Protein AF-A0A7S3K5K5-F1 (afdb_monomer_lite)

Sequence (124 aa):
LKSNNLSEIKKDNEDLKKVAESIETENKKIKDQLQVALKDKKSISDRLQALRLEYDNSLNSSVKEKNDKNQEVIDAQSKQIQDLTEELTNAQAQVTETYGELEGIFNVNQELEQKNKLLESRIK

Organism: Euplotes crassus (NCBI:txid5936)

Structure (mmCIF, N/CA/C/O backbone):
data_AF-A0A7S3K5K5-F1
#
_entry.id   AF-A0A7S3K5K5-F1
#
loop_
_atom_site.group_PDB
_atom_site.id
_atom_site.type_symbol
_atom_site.label_atom_id
_atom_site.label_alt_id
_atom_site.label_comp_id
_atom_site.label_asym_id
_atom_site.label_entity_id
_atom_site.label_seq_id
_atom_site.pdbx_PDB_ins_code
_atom_site.Cartn_x
_atom_site.Cartn_y
_atom_site.Cartn_z
_atom_site.occupancy
_atom_site.B_iso_or_equiv
_atom_site.auth_seq_id
_atom_site.auth_comp_id
_atom_site.auth_asym_id
_atom_site.auth_atom_id
_atom_site.pdbx_PDB_model_num
ATOM 1 N N . LEU A 1 1 ? 24.274 3.285 -43.849 1.00 53.56 1 LEU A N 1
ATOM 2 C CA . LEU A 1 1 ? 24.753 3.475 -42.457 1.00 53.56 1 LEU A CA 1
ATOM 3 C C . LEU A 1 1 ? 26.234 3.100 -42.391 1.00 53.56 1 LEU A C 1
ATOM 5 O O . LEU A 1 1 ? 26.587 2.046 -42.903 1.00 53.56 1 LEU A O 1
ATOM 9 N N . LYS A 1 2 ? 27.114 3.962 -41.856 1.00 51.47 2 LYS A N 1
ATOM 10 C CA . LYS A 1 2 ? 28.540 3.621 -41.652 1.00 51.47 2 LYS A CA 1
ATOM 11 C C . LYS A 1 2 ? 28.658 2.571 -40.537 1.00 51.47 2 LYS A C 1
ATOM 13 O O . LYS A 1 2 ? 27.891 2.631 -39.583 1.00 51.47 2 LYS A O 1
ATOM 18 N N . SER A 1 3 ? 29.625 1.654 -40.637 1.00 56.12 3 SER A N 1
ATOM 19 C CA . SER A 1 3 ? 29.836 0.539 -39.689 1.00 56.12 3 SER A CA 1
ATOM 20 C C . SER A 1 3 ? 29.881 0.964 -38.209 1.00 56.12 3 SER A C 1
ATOM 22 O O . SER A 1 3 ? 29.401 0.221 -37.359 1.00 56.12 3 SER A O 1
ATOM 24 N N . ASN A 1 4 ? 30.390 2.165 -37.904 1.00 58.88 4 ASN A N 1
ATOM 25 C CA . ASN A 1 4 ? 30.456 2.694 -36.534 1.00 58.88 4 ASN A CA 1
ATOM 26 C C . ASN A 1 4 ? 29.071 3.002 -35.937 1.00 58.88 4 ASN A C 1
ATOM 28 O O . ASN A 1 4 ? 28.839 2.706 -34.771 1.00 58.88 4 ASN A O 1
ATOM 32 N N . ASN A 1 5 ? 28.116 3.486 -36.742 1.00 73.25 5 ASN A N 1
ATOM 33 C CA . ASN A 1 5 ? 26.757 3.753 -36.257 1.00 73.25 5 ASN A CA 1
ATOM 34 C C . ASN A 1 5 ? 26.032 2.453 -35.883 1.00 73.25 5 ASN A C 1
ATOM 36 O O . ASN A 1 5 ? 25.176 2.455 -35.010 1.00 73.25 5 ASN A O 1
ATOM 40 N N . LEU A 1 6 ? 26.353 1.331 -36.536 1.00 76.62 6 LEU A N 1
ATOM 41 C CA . LEU A 1 6 ? 25.693 0.056 -36.257 1.00 76.62 6 LEU A CA 1
ATOM 42 C C . LEU A 1 6 ? 26.173 -0.566 -34.937 1.00 76.62 6 LEU A C 1
ATOM 44 O O . LEU A 1 6 ? 25.373 -1.203 -34.255 1.00 76.62 6 LEU A O 1
ATOM 48 N N . SER A 1 7 ? 27.450 -0.406 -34.567 1.00 82.25 7 SER A N 1
ATOM 49 C CA . SER A 1 7 ? 27.940 -0.931 -33.285 1.00 82.25 7 SER A CA 1
ATOM 50 C C . SER A 1 7 ? 27.456 -0.102 -32.098 1.00 82.25 7 SER A C 1
ATOM 52 O O . SER A 1 7 ? 27.113 -0.685 -31.076 1.00 82.25 7 SER A O 1
ATOM 54 N N . GLU A 1 8 ? 27.378 1.227 -32.237 1.00 83.19 8 GLU A N 1
ATOM 55 C CA . GLU A 1 8 ? 26.772 2.103 -31.221 1.00 83.19 8 GLU A CA 1
ATOM 56 C C . GLU A 1 8 ? 25.302 1.747 -30.990 1.00 83.19 8 GLU A C 1
ATOM 58 O O . GLU A 1 8 ? 24.912 1.485 -29.860 1.00 83.19 8 GLU A O 1
ATOM 63 N N . ILE A 1 9 ? 24.515 1.588 -32.059 1.00 79.50 9 ILE A N 1
ATOM 64 C CA . ILE A 1 9 ? 23.098 1.227 -31.924 1.00 79.50 9 ILE A CA 1
ATOM 65 C C . ILE A 1 9 ? 22.907 -0.157 -31.273 1.00 79.50 9 ILE A C 1
ATOM 67 O O . ILE A 1 9 ? 21.975 -0.353 -30.494 1.00 79.50 9 ILE A O 1
ATOM 71 N N . LYS A 1 10 ? 23.775 -1.134 -31.569 1.00 81.81 10 LYS A N 1
ATOM 72 C CA . LYS A 1 10 ? 23.727 -2.451 -30.907 1.00 81.81 10 LYS A CA 1
ATOM 73 C C . LYS A 1 10 ? 24.011 -2.346 -29.411 1.00 81.81 10 LYS A C 1
ATOM 75 O O . LYS A 1 10 ? 23.316 -2.990 -28.631 1.00 81.81 10 LYS A O 1
ATOM 80 N N . LYS A 1 11 ? 24.993 -1.526 -29.030 1.00 86.75 11 LYS A N 1
ATOM 81 C CA . LYS A 1 11 ? 25.325 -1.272 -27.629 1.00 86.75 11 LYS A CA 1
ATOM 82 C C . LYS A 1 11 ? 24.164 -0.589 -26.902 1.00 86.75 11 LYS A C 1
ATOM 84 O O . LYS A 1 11 ? 23.747 -1.078 -25.860 1.00 86.75 11 LYS A O 1
ATOM 89 N N . ASP A 1 12 ? 23.587 0.457 -27.491 1.00 83.00 12 ASP A N 1
ATOM 90 C CA . ASP A 1 12 ? 22.436 1.164 -26.914 1.00 83.00 12 ASP A CA 1
ATOM 91 C C . ASP A 1 12 ? 21.236 0.224 -26.705 1.00 83.00 12 ASP A C 1
ATOM 93 O O . ASP A 1 12 ? 20.531 0.316 -25.704 1.00 83.00 12 ASP A O 1
ATOM 97 N N . ASN A 1 13 ? 21.016 -0.724 -27.623 1.00 81.56 13 ASN A N 1
ATOM 98 C CA . ASN A 1 13 ? 19.956 -1.727 -27.500 1.00 81.56 13 ASN A CA 1
ATOM 99 C C . ASN A 1 13 ? 20.227 -2.723 -26.353 1.00 81.56 13 ASN A C 1
ATOM 101 O O . ASN A 1 13 ? 19.326 -3.042 -25.581 1.00 81.56 13 ASN A O 1
ATOM 105 N N . GLU A 1 14 ? 21.468 -3.193 -26.199 1.00 85.38 14 GLU A N 1
ATOM 106 C CA . GLU A 1 14 ? 21.852 -4.045 -25.063 1.00 85.38 14 GLU A CA 1
ATOM 107 C C . GLU A 1 14 ? 21.725 -3.318 -23.719 1.00 85.38 14 G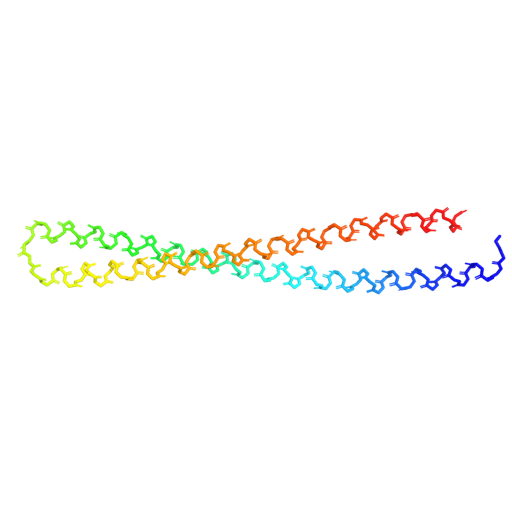LU A C 1
ATOM 109 O O . GLU A 1 14 ? 21.244 -3.907 -22.749 1.00 85.38 14 GLU A O 1
ATOM 114 N N . ASP A 1 15 ? 22.106 -2.043 -23.659 1.00 86.94 15 ASP A N 1
ATOM 115 C CA . ASP A 1 15 ? 21.976 -1.231 -22.449 1.00 86.94 15 ASP A CA 1
ATOM 116 C C . ASP A 1 15 ? 20.494 -0.983 -22.105 1.00 86.94 15 ASP A C 1
ATOM 118 O O . ASP A 1 15 ? 20.100 -1.130 -20.947 1.00 86.94 15 ASP A O 1
ATOM 122 N N . LEU A 1 16 ? 19.636 -0.726 -23.101 1.00 82.88 16 LEU A N 1
ATOM 123 C CA . LEU A 1 16 ? 18.186 -0.609 -22.899 1.00 82.88 16 LEU A CA 1
ATOM 124 C C . LEU A 1 16 ? 17.542 -1.902 -22.396 1.00 82.88 16 LEU A C 1
ATOM 126 O O . LEU A 1 16 ? 16.666 -1.840 -21.534 1.00 82.88 16 LEU A O 1
ATOM 130 N N . LYS A 1 17 ? 17.981 -3.069 -22.883 1.00 84.56 17 LYS A N 1
ATOM 131 C CA . LYS A 1 17 ? 17.489 -4.364 -22.385 1.00 84.56 17 LYS A CA 1
ATOM 132 C C . LYS A 1 17 ? 17.804 -4.560 -20.907 1.00 84.56 17 LYS A C 1
ATOM 134 O O . LYS A 1 17 ? 16.911 -4.918 -20.147 1.00 84.56 17 LYS A O 1
ATOM 139 N N . LYS A 1 18 ? 19.033 -4.252 -20.482 1.00 88.75 18 LYS A N 1
ATOM 140 C CA . LYS A 1 18 ? 19.421 -4.333 -19.062 1.00 88.75 18 LYS A CA 1
ATOM 141 C C . LYS A 1 18 ? 18.594 -3.391 -18.189 1.00 88.75 18 LYS A C 1
ATOM 143 O O . LYS A 1 18 ? 18.199 -3.759 -17.086 1.00 88.75 18 LYS A O 1
ATOM 148 N N . VAL A 1 19 ? 18.318 -2.181 -18.679 1.00 86.94 19 VAL A N 1
ATOM 149 C CA . VAL A 1 19 ? 17.454 -1.224 -17.974 1.00 86.94 19 VAL A CA 1
ATOM 150 C C . VAL A 1 19 ? 16.023 -1.761 -17.864 1.00 86.94 19 VAL A C 1
ATOM 152 O O . VAL A 1 19 ? 15.443 -1.698 -16.783 1.00 86.94 19 VAL A O 1
ATOM 155 N N . ALA A 1 20 ? 15.471 -2.343 -18.933 1.00 84.50 20 ALA A N 1
ATOM 156 C CA . ALA A 1 20 ? 14.135 -2.937 -18.914 1.00 84.50 20 ALA A CA 1
ATOM 157 C C . ALA A 1 20 ? 14.029 -4.106 -17.914 1.00 84.50 20 ALA A C 1
ATOM 159 O O . ALA A 1 20 ? 13.107 -4.129 -17.102 1.00 84.50 20 ALA A O 1
ATOM 160 N N . GLU A 1 21 ? 15.007 -5.018 -17.899 1.00 87.56 21 GLU A N 1
ATOM 161 C CA . GLU A 1 21 ? 15.073 -6.132 -16.936 1.00 87.56 21 GLU A CA 1
ATOM 162 C C . GLU A 1 21 ? 15.148 -5.637 -15.479 1.00 87.56 21 GLU A C 1
ATOM 164 O O . GLU A 1 21 ? 14.485 -6.174 -14.582 1.00 87.56 21 GLU A O 1
ATOM 169 N N . SER A 1 22 ? 15.930 -4.579 -15.232 1.00 88.56 22 SER A N 1
ATOM 170 C CA . SER A 1 22 ? 16.009 -3.955 -13.908 1.00 88.56 22 SER A CA 1
ATOM 171 C C . SER A 1 22 ? 14.664 -3.375 -13.474 1.00 88.56 22 SER A C 1
ATOM 173 O O . SER A 1 22 ? 14.301 -3.494 -12.304 1.00 88.56 22 SER A O 1
ATOM 175 N N . ILE A 1 23 ? 13.919 -2.755 -14.390 1.00 86.81 23 ILE A N 1
ATOM 176 C CA . ILE A 1 23 ? 12.625 -2.157 -14.061 1.00 86.81 23 ILE A CA 1
ATOM 177 C C . ILE A 1 23 ? 11.554 -3.224 -13.861 1.00 86.81 23 ILE A C 1
ATOM 179 O O . ILE A 1 23 ? 10.750 -3.092 -12.945 1.00 86.81 23 ILE A O 1
ATOM 183 N N . GLU A 1 24 ? 11.539 -4.301 -14.647 1.00 87.44 24 GLU A N 1
ATOM 184 C CA . GLU A 1 24 ? 10.632 -5.431 -14.400 1.00 87.44 24 GLU A CA 1
ATOM 185 C C . GLU A 1 24 ? 10.846 -6.032 -13.007 1.00 87.44 24 GLU A C 1
ATOM 187 O O . GLU A 1 24 ? 9.881 -6.337 -12.300 1.00 87.44 24 GLU A O 1
ATOM 192 N N . THR A 1 25 ? 12.108 -6.148 -12.591 1.00 90.19 25 THR A N 1
ATOM 193 C CA . THR A 1 25 ? 12.470 -6.628 -11.254 1.00 90.19 25 THR A CA 1
ATOM 194 C C . THR A 1 25 ? 11.956 -5.689 -10.163 1.00 90.19 25 THR A C 1
ATOM 196 O O . THR A 1 25 ? 11.314 -6.149 -9.216 1.00 90.19 25 THR A O 1
ATOM 199 N N . GLU A 1 26 ? 12.182 -4.379 -10.302 1.00 89.62 26 GLU A N 1
ATOM 200 C CA . GLU A 1 26 ? 11.704 -3.397 -9.321 1.00 89.62 26 GLU A CA 1
ATOM 201 C C . GLU A 1 26 ? 10.169 -3.322 -9.302 1.00 89.62 26 GLU A C 1
ATOM 203 O O . GLU A 1 26 ? 9.564 -3.327 -8.235 1.00 89.62 26 GLU A O 1
ATOM 208 N N . ASN A 1 27 ? 9.513 -3.377 -10.463 1.00 88.06 27 ASN A N 1
ATOM 209 C CA . ASN A 1 27 ? 8.055 -3.399 -10.578 1.00 88.06 27 ASN A CA 1
ATOM 210 C C . ASN A 1 27 ? 7.454 -4.601 -9.837 1.00 88.06 27 ASN A C 1
ATOM 212 O O . ASN A 1 27 ? 6.491 -4.468 -9.083 1.00 88.06 27 ASN A O 1
ATOM 216 N N . LYS A 1 28 ? 8.058 -5.785 -9.999 1.00 91.44 28 LYS A N 1
ATOM 217 C CA . LYS A 1 28 ? 7.639 -6.980 -9.262 1.00 91.44 28 LYS A CA 1
ATOM 218 C C . LYS A 1 28 ? 7.765 -6.776 -7.751 1.00 91.44 28 LYS A C 1
ATOM 220 O O . LYS A 1 28 ? 6.822 -7.074 -7.025 1.00 91.44 28 LYS A O 1
ATOM 225 N N . LYS A 1 29 ? 8.892 -6.235 -7.288 1.00 91.88 29 LYS A N 1
ATOM 226 C CA . LYS A 1 29 ? 9.136 -5.963 -5.866 1.00 91.88 29 LYS A CA 1
ATOM 227 C C . LYS A 1 29 ? 8.118 -4.975 -5.285 1.00 91.88 29 LYS A C 1
ATOM 229 O O . LYS A 1 29 ? 7.539 -5.265 -4.242 1.00 91.88 29 LYS A O 1
ATOM 234 N N . ILE A 1 30 ? 7.853 -3.861 -5.968 1.00 89.31 30 ILE A N 1
ATOM 235 C CA . ILE A 1 30 ? 6.881 -2.852 -5.516 1.00 89.31 30 ILE A CA 1
ATOM 236 C C . ILE A 1 30 ? 5.461 -3.418 -5.519 1.00 89.31 30 ILE A C 1
ATOM 238 O O . ILE A 1 30 ? 4.692 -3.188 -4.587 1.00 89.31 30 ILE A O 1
ATOM 242 N N . LYS A 1 31 ? 5.110 -4.238 -6.515 1.00 90.00 31 LYS A N 1
ATOM 243 C CA . LYS A 1 31 ? 3.823 -4.939 -6.541 1.00 90.00 31 LYS A CA 1
ATOM 244 C C . LYS A 1 31 ? 3.659 -5.890 -5.353 1.00 90.00 31 LYS A C 1
ATOM 246 O O . LYS A 1 31 ? 2.589 -5.913 -4.743 1.00 90.00 31 LYS A O 1
ATOM 251 N N . ASP A 1 32 ? 4.701 -6.646 -5.015 1.00 91.94 32 ASP A N 1
ATOM 252 C CA . ASP A 1 32 ? 4.694 -7.537 -3.853 1.00 91.94 32 ASP A CA 1
ATOM 253 C C . ASP A 1 32 ? 4.560 -6.725 -2.546 1.00 91.94 32 ASP A C 1
ATOM 255 O O . ASP A 1 32 ? 3.742 -7.068 -1.689 1.00 91.94 32 ASP A O 1
ATOM 259 N N . GLN A 1 33 ? 5.278 -5.601 -2.419 1.00 90.94 33 GLN A N 1
ATOM 260 C CA . GLN A 1 33 ? 5.158 -4.674 -1.281 1.00 90.94 33 GLN A CA 1
ATOM 261 C C . GLN A 1 33 ? 3.742 -4.099 -1.152 1.00 90.94 33 GLN A C 1
ATOM 263 O O . GLN A 1 33 ? 3.166 -4.112 -0.063 1.00 90.94 33 GLN A O 1
ATOM 268 N N . LEU A 1 34 ? 3.138 -3.671 -2.264 1.00 90.00 34 LEU A N 1
ATOM 269 C CA . LEU A 1 34 ? 1.775 -3.150 -2.287 1.00 90.00 34 LEU A CA 1
ATOM 270 C C . LEU A 1 34 ? 0.761 -4.211 -1.848 1.00 90.00 34 LEU A C 1
ATOM 272 O O . LEU A 1 34 ? -0.175 -3.919 -1.104 1.00 90.00 34 LEU A O 1
ATOM 276 N N . GLN A 1 35 ? 0.944 -5.457 -2.289 1.00 91.81 35 GLN A N 1
ATOM 277 C CA . GLN A 1 35 ? 0.067 -6.556 -1.905 1.00 91.81 35 GLN A CA 1
ATOM 278 C C . GLN A 1 35 ? 0.135 -6.843 -0.398 1.00 91.81 35 GLN A C 1
ATOM 280 O O . GLN A 1 35 ? -0.903 -7.103 0.218 1.00 91.81 35 GLN A O 1
ATOM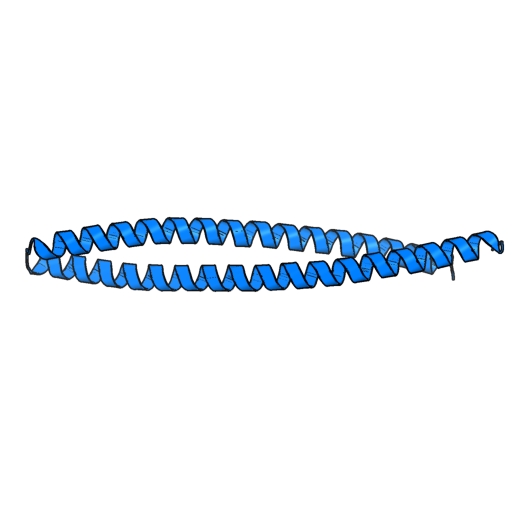 285 N N . VAL A 1 36 ? 1.327 -6.765 0.202 1.00 92.62 36 VAL A N 1
ATOM 286 C CA . VAL A 1 36 ? 1.510 -6.882 1.657 1.00 92.62 36 VAL A CA 1
ATOM 287 C C . VAL A 1 36 ? 0.823 -5.722 2.380 1.00 92.62 36 VAL A C 1
ATOM 289 O O . VAL A 1 36 ? -0.035 -5.971 3.226 1.00 92.62 36 VAL A O 1
ATOM 292 N N . ALA A 1 37 ? 1.082 -4.475 1.977 1.00 88.94 37 ALA A N 1
ATOM 293 C CA . ALA A 1 37 ? 0.484 -3.291 2.600 1.00 88.94 37 ALA A CA 1
ATOM 294 C C . ALA A 1 37 ? -1.057 -3.310 2.547 1.00 88.94 37 ALA A C 1
ATOM 296 O O . ALA A 1 37 ? -1.736 -2.984 3.523 1.00 88.94 37 ALA A O 1
ATOM 297 N N . LEU A 1 38 ? -1.640 -3.756 1.428 1.00 89.44 38 LEU A N 1
ATOM 298 C CA . LEU A 1 38 ? -3.090 -3.921 1.292 1.00 89.44 38 LEU A CA 1
ATOM 299 C C . LEU A 1 38 ? -3.651 -5.008 2.219 1.00 89.44 38 LEU A C 1
ATOM 301 O O . LEU A 1 38 ? -4.749 -4.845 2.760 1.00 89.44 38 LEU A O 1
ATOM 305 N N . LYS A 1 39 ? -2.918 -6.111 2.408 1.00 93.06 39 LYS A N 1
ATOM 306 C CA . LYS A 1 39 ? -3.313 -7.189 3.321 1.00 93.06 39 LYS A CA 1
ATOM 307 C C . LYS A 1 39 ? -3.284 -6.719 4.774 1.00 93.06 39 LYS A C 1
ATOM 309 O O . LYS A 1 39 ? -4.240 -6.981 5.504 1.00 93.06 39 LYS A O 1
ATOM 314 N N . ASP A 1 40 ? -2.241 -5.997 5.165 1.00 88.31 40 ASP A N 1
ATOM 315 C CA . ASP A 1 40 ? -2.088 -5.470 6.521 1.00 88.31 40 ASP A CA 1
ATOM 316 C C . ASP A 1 40 ? -3.169 -4.434 6.828 1.00 88.31 40 ASP A C 1
ATOM 318 O O . ASP A 1 40 ? -3.891 -4.565 7.818 1.00 88.31 40 ASP A O 1
ATOM 322 N N . LYS A 1 41 ? -3.402 -3.491 5.907 1.00 91.25 41 LYS A N 1
ATOM 323 C CA . LYS A 1 41 ? -4.505 -2.527 5.998 1.00 91.25 41 LYS A CA 1
ATOM 324 C C . LYS A 1 41 ? -5.859 -3.215 6.194 1.00 91.25 41 LYS A C 1
ATOM 326 O O . LYS A 1 41 ? -6.647 -2.796 7.042 1.00 91.25 41 LYS A O 1
ATOM 331 N N . LYS A 1 42 ? -6.148 -4.264 5.413 1.00 92.50 42 LYS A N 1
ATOM 332 C CA . LYS A 1 42 ? -7.395 -5.031 5.548 1.00 92.50 42 LYS A CA 1
ATOM 333 C C . LYS A 1 42 ? -7.489 -5.686 6.929 1.00 92.50 42 LYS A C 1
ATOM 335 O O . LYS A 1 42 ? -8.514 -5.554 7.584 1.00 92.50 42 LYS A O 1
ATOM 340 N N . SER A 1 43 ? -6.416 -6.332 7.382 1.00 93.94 43 SER A N 1
ATOM 341 C CA . SER A 1 43 ? -6.349 -6.986 8.695 1.00 93.94 43 SER A CA 1
ATOM 342 C C . SER A 1 43 ? -6.615 -6.009 9.849 1.00 93.94 43 SER A C 1
ATOM 344 O O . SER A 1 43 ? -7.426 -6.294 10.732 1.00 93.94 43 SER A O 1
ATOM 346 N N . ILE A 1 44 ? -5.989 -4.827 9.824 1.00 89.00 44 ILE A N 1
ATOM 347 C CA . ILE A 1 44 ? -6.201 -3.774 10.829 1.00 89.00 44 ILE A CA 1
ATOM 348 C C . ILE A 1 44 ? -7.649 -3.276 10.786 1.00 89.00 44 ILE A C 1
ATOM 350 O O . ILE A 1 44 ? -8.288 -3.152 11.830 1.00 89.00 44 ILE A O 1
ATOM 354 N N . SER A 1 45 ? -8.192 -3.044 9.588 1.00 90.94 45 SER A N 1
ATOM 355 C CA . SER A 1 45 ? -9.584 -2.617 9.410 1.00 90.94 45 SER A CA 1
ATOM 356 C C . SER A 1 45 ? -10.579 -3.639 9.972 1.00 90.94 45 SER A C 1
ATOM 358 O O . SER A 1 45 ? -11.517 -3.252 10.669 1.00 90.94 45 SER A O 1
ATOM 360 N N . ASP A 1 46 ? -10.371 -4.931 9.707 1.00 93.19 46 ASP A N 1
ATOM 361 C CA . ASP A 1 46 ? -11.237 -6.006 10.200 1.00 93.19 46 ASP A CA 1
ATOM 362 C C . ASP A 1 46 ? -11.177 -6.092 11.743 1.00 93.19 46 ASP A C 1
ATOM 364 O O . ASP A 1 46 ? -12.214 -6.189 12.405 1.00 93.19 46 ASP A O 1
ATOM 368 N N . ARG A 1 47 ? -9.978 -5.963 12.339 1.00 92.81 47 ARG A N 1
ATOM 369 C CA . ARG A 1 47 ? -9.782 -5.909 13.805 1.00 92.81 47 ARG A CA 1
ATOM 370 C C . ARG A 1 47 ? -10.459 -4.693 14.435 1.00 92.81 47 ARG A C 1
ATOM 372 O O . ARG A 1 47 ? -11.118 -4.828 15.462 1.00 92.81 47 ARG A O 1
ATOM 379 N N . LEU A 1 48 ? -10.326 -3.520 13.817 1.00 90.62 48 LEU A N 1
ATOM 380 C CA . LEU A 1 48 ? -10.962 -2.288 14.281 1.00 90.62 48 LEU A CA 1
ATOM 381 C C . LEU A 1 48 ? -12.490 -2.407 14.250 1.00 90.62 48 LEU A C 1
ATOM 383 O O . LEU A 1 48 ? -13.162 -1.964 15.180 1.00 90.62 48 LEU A O 1
ATOM 387 N N . GLN A 1 49 ? -13.049 -3.023 13.206 1.00 92.56 49 GLN A N 1
ATOM 388 C CA . GLN A 1 49 ? -14.490 -3.237 13.099 1.00 92.56 49 GLN A CA 1
ATOM 389 C C . GLN A 1 49 ? -15.003 -4.210 14.167 1.00 92.56 49 GLN A C 1
ATOM 391 O O . GLN A 1 49 ? -16.022 -3.927 14.797 1.00 92.56 49 GLN A O 1
ATOM 396 N N . ALA A 1 50 ? -14.294 -5.317 14.407 1.00 92.75 50 ALA A N 1
ATOM 397 C CA . ALA A 1 50 ? -14.640 -6.259 15.470 1.00 92.75 50 ALA A CA 1
ATOM 398 C C . ALA A 1 50 ? -14.614 -5.584 16.851 1.00 92.75 50 ALA A C 1
ATOM 400 O O . ALA A 1 50 ? -15.583 -5.674 17.602 1.00 92.75 50 ALA A O 1
ATOM 401 N N . LEU A 1 51 ? -13.556 -4.823 17.142 1.00 91.44 51 LEU A N 1
ATOM 402 C CA . LEU A 1 51 ? -13.406 -4.138 18.422 1.00 91.44 51 LEU A CA 1
ATOM 403 C C . LEU A 1 51 ? -14.474 -3.057 18.645 1.00 91.44 51 LEU A C 1
ATOM 405 O O . LEU A 1 51 ? -14.963 -2.898 19.759 1.00 91.44 51 LEU A O 1
ATOM 409 N N . ARG A 1 52 ? -14.889 -2.339 17.593 1.00 91.25 52 ARG A N 1
ATOM 410 C CA . ARG A 1 52 ? -16.005 -1.380 17.676 1.00 91.25 52 ARG A CA 1
ATOM 411 C C . ARG A 1 52 ? -17.329 -2.060 18.021 1.00 91.25 52 ARG A C 1
ATOM 413 O O . ARG A 1 52 ? -18.069 -1.544 18.848 1.00 91.25 52 ARG A O 1
ATOM 420 N N . LEU A 1 53 ? -17.604 -3.229 17.441 1.00 92.06 53 LEU A N 1
ATOM 421 C CA . LEU A 1 53 ? -18.800 -4.007 17.779 1.00 92.06 53 LEU A CA 1
ATOM 422 C C . LEU A 1 53 ? -18.769 -4.487 19.237 1.00 92.06 53 LEU A C 1
ATOM 424 O O . LEU A 1 53 ? -19.788 -4.438 19.925 1.00 92.06 53 LEU A O 1
ATOM 428 N N . GLU A 1 54 ? -17.611 -4.939 19.721 1.00 89.06 54 GLU A N 1
ATOM 429 C CA . GLU A 1 54 ? -17.437 -5.311 21.130 1.00 89.06 54 GLU A CA 1
ATOM 430 C C . GLU A 1 54 ? -17.629 -4.112 22.061 1.00 89.06 54 GLU A C 1
ATOM 432 O O . GLU A 1 54 ? -18.343 -4.227 23.055 1.00 89.06 54 GLU A O 1
ATOM 437 N N . TYR A 1 55 ? -17.059 -2.959 21.711 1.00 88.81 55 TYR A N 1
ATOM 438 C CA . TYR A 1 55 ? -17.227 -1.710 22.447 1.00 88.81 55 TYR A CA 1
ATOM 439 C C . TYR A 1 55 ? -18.699 -1.292 22.541 1.00 88.81 55 TYR A C 1
ATOM 441 O O . TYR A 1 55 ? -19.191 -1.030 23.638 1.00 88.81 55 TYR A O 1
ATOM 449 N N . ASP A 1 56 ? -19.438 -1.308 21.428 1.00 88.31 56 ASP A N 1
ATOM 450 C CA . ASP A 1 56 ? -20.867 -0.971 21.409 1.00 88.31 56 ASP A CA 1
ATOM 451 C C . ASP A 1 56 ? -21.694 -1.936 22.281 1.00 88.31 56 ASP A C 1
ATOM 453 O O . ASP A 1 56 ? -22.627 -1.526 22.982 1.00 88.31 56 ASP A O 1
ATOM 457 N N . ASN A 1 57 ? -21.337 -3.224 22.294 1.00 87.31 57 ASN A N 1
ATOM 458 C CA . ASN A 1 57 ? -21.970 -4.223 23.155 1.00 87.31 57 ASN A CA 1
ATOM 459 C C . ASN A 1 57 ? -21.668 -3.982 24.644 1.00 87.31 57 ASN A C 1
ATOM 461 O O . ASN A 1 57 ? -22.586 -4.051 25.471 1.00 87.31 57 ASN A O 1
ATOM 465 N N . SER A 1 58 ? -20.414 -3.668 24.988 1.00 85.38 58 SER A N 1
ATOM 466 C CA . SER A 1 58 ? -19.997 -3.309 26.350 1.00 85.38 58 SER A CA 1
ATOM 467 C C . SER A 1 58 ? -20.728 -2.060 26.838 1.00 85.38 58 SER A C 1
ATOM 469 O O . SER A 1 58 ? -21.257 -2.045 27.951 1.00 85.38 58 SER A O 1
ATOM 471 N N . LEU A 1 59 ? -20.832 -1.035 25.986 1.00 84.50 59 LEU A N 1
ATOM 472 C CA . LEU A 1 59 ? -21.514 0.219 26.296 1.00 84.50 59 LEU A CA 1
ATOM 473 C C . LEU A 1 59 ? -23.001 -0.017 26.591 1.00 84.50 59 LEU A C 1
ATOM 475 O O . LEU A 1 59 ? -23.517 0.409 27.625 1.00 84.50 59 LEU A O 1
ATOM 479 N N . ASN A 1 60 ? -23.679 -0.772 25.722 1.00 83.19 60 ASN A N 1
ATOM 480 C CA . ASN A 1 60 ? -25.092 -1.112 25.886 1.00 83.19 60 ASN A CA 1
ATOM 481 C C . ASN A 1 60 ? -25.364 -1.947 27.146 1.00 83.19 60 ASN A C 1
ATOM 483 O O . ASN A 1 60 ? -26.403 -1.776 27.788 1.00 83.19 60 ASN A O 1
ATOM 487 N N . SER A 1 61 ? -24.447 -2.845 27.505 1.00 80.50 61 SER A N 1
ATOM 488 C CA . SER A 1 61 ? -24.561 -3.674 28.712 1.00 80.50 61 SER A CA 1
ATOM 489 C C . SER A 1 61 ? -24.308 -2.850 29.979 1.00 80.50 61 SER A C 1
ATOM 491 O O . SER A 1 61 ? -25.064 -2.949 30.943 1.00 80.50 61 SER A O 1
ATOM 493 N N . SER A 1 62 ? -23.326 -1.944 29.949 1.00 77.25 62 SER A N 1
ATOM 494 C CA . SER A 1 62 ? -23.037 -1.006 31.042 1.00 77.25 62 SER A CA 1
ATOM 495 C C . SER A 1 62 ? -24.219 -0.088 31.363 1.00 77.25 62 SER A C 1
ATOM 497 O O . SER A 1 62 ? -24.602 0.046 32.527 1.00 77.25 62 SER A O 1
ATOM 499 N N . VAL A 1 63 ? -24.873 0.467 30.336 1.00 75.62 63 VAL A N 1
ATOM 500 C CA . VAL A 1 63 ? -26.074 1.309 30.496 1.00 75.62 63 VAL A CA 1
ATOM 501 C C . VAL A 1 63 ? -27.225 0.546 31.163 1.00 75.62 63 VAL A C 1
ATOM 503 O O . VAL A 1 63 ? -27.975 1.130 31.947 1.00 75.62 63 VAL A O 1
ATOM 506 N N . LYS A 1 64 ? -27.365 -0.756 30.884 1.00 74.06 64 LYS A N 1
ATOM 507 C CA . LYS A 1 64 ? -28.414 -1.604 31.474 1.00 74.06 64 LYS A CA 1
ATOM 508 C C . LYS A 1 64 ? -28.114 -2.015 32.916 1.00 74.06 64 LYS A C 1
ATOM 510 O O . LYS A 1 64 ? -29.043 -2.091 33.715 1.00 74.06 64 LYS A O 1
ATOM 515 N N . GLU A 1 65 ? -26.851 -2.278 33.247 1.00 75.38 65 GLU A N 1
ATOM 516 C CA . GLU A 1 65 ? -26.463 -2.916 34.514 1.00 75.38 65 GLU A CA 1
ATOM 517 C C . GLU A 1 65 ? -25.866 -1.957 35.562 1.00 75.38 65 GLU A C 1
ATOM 519 O O . GLU A 1 65 ? -25.767 -2.344 36.724 1.00 75.38 65 GLU A O 1
ATOM 524 N N . LYS A 1 66 ? -25.508 -0.710 35.198 1.00 67.69 66 LYS A N 1
ATOM 525 C CA . LYS A 1 66 ? -24.874 0.301 36.081 1.00 67.69 66 LYS A CA 1
ATOM 526 C C . LYS A 1 66 ? -23.712 -0.270 36.914 1.00 67.69 66 LYS A C 1
ATOM 528 O 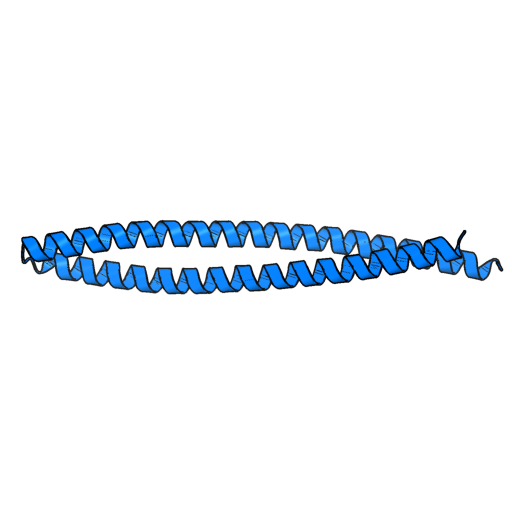O . LYS A 1 66 ? -23.697 -0.155 38.138 1.00 67.69 66 LYS A O 1
ATOM 533 N N . ASN A 1 67 ? -22.758 -0.916 36.246 1.00 70.31 67 ASN A N 1
ATOM 534 C CA . ASN A 1 67 ? -21.654 -1.628 36.888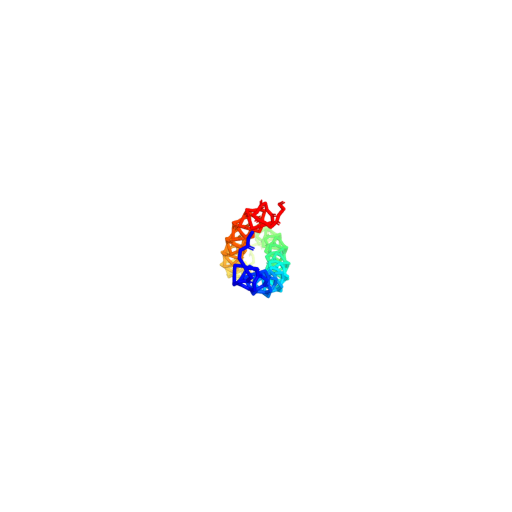 1.00 70.31 67 ASN A CA 1
ATOM 535 C C . ASN A 1 67 ? -20.306 -0.955 36.583 1.00 70.31 67 ASN A C 1
ATOM 537 O O . ASN A 1 67 ? -19.899 -0.897 35.423 1.00 70.31 67 ASN A O 1
ATOM 541 N N . ASP A 1 68 ? -19.589 -0.512 37.619 1.00 70.19 68 ASP A N 1
ATOM 542 C CA . ASP A 1 68 ? -18.302 0.194 37.500 1.00 70.19 68 ASP A CA 1
ATOM 543 C C . ASP A 1 68 ? -17.213 -0.643 36.805 1.00 70.19 68 ASP A C 1
ATOM 545 O O . ASP A 1 68 ? -16.354 -0.099 36.115 1.00 70.19 68 ASP A O 1
ATOM 549 N N . LYS A 1 69 ? -17.283 -1.982 36.883 1.00 72.19 69 LYS A N 1
ATOM 550 C CA . LYS A 1 69 ? -16.353 -2.872 36.160 1.00 72.19 69 LYS A CA 1
ATOM 551 C C . LYS A 1 69 ? -16.498 -2.796 34.640 1.00 72.19 69 LYS A C 1
ATOM 553 O O . LYS A 1 69 ? -15.540 -3.071 33.925 1.00 72.19 69 LYS A O 1
ATOM 558 N N . ASN A 1 70 ? -17.674 -2.417 34.137 1.00 76.81 70 ASN A N 1
ATOM 559 C CA . ASN A 1 70 ? -17.874 -2.241 32.701 1.00 76.81 70 ASN A CA 1
ATOM 560 C C . ASN A 1 70 ? -17.211 -0.951 32.201 1.00 76.81 70 ASN A C 1
ATOM 562 O O . ASN A 1 70 ? -16.867 -0.879 31.025 1.00 76.81 70 ASN A O 1
ATOM 566 N N . GLN A 1 71 ? -16.982 0.037 33.074 1.00 81.69 71 GLN A N 1
ATOM 567 C CA . GLN A 1 71 ? -16.325 1.283 32.686 1.00 81.69 71 GLN A CA 1
ATOM 568 C C . GLN A 1 71 ? -14.839 1.069 32.373 1.00 81.69 71 GLN A C 1
ATOM 570 O O . GLN A 1 71 ? -14.374 1.529 31.337 1.00 81.69 71 GLN A O 1
ATOM 575 N N . GLU A 1 72 ? -14.116 0.292 33.188 1.00 85.38 72 GLU A N 1
ATOM 576 C CA . GLU A 1 72 ? -12.708 -0.047 32.915 1.00 85.38 72 GLU A CA 1
ATOM 577 C C . GLU A 1 72 ? -12.540 -0.799 31.581 1.00 85.38 72 GLU A C 1
ATOM 579 O O . GLU A 1 72 ? -11.590 -0.554 30.837 1.00 85.38 72 GLU A O 1
ATOM 584 N N . VAL A 1 73 ? -13.485 -1.687 31.247 1.00 86.31 73 VAL A N 1
ATOM 585 C CA . VAL A 1 73 ? -13.498 -2.416 29.967 1.00 86.31 73 VAL A CA 1
ATOM 586 C C . VAL A 1 73 ? -13.762 -1.471 28.794 1.00 86.31 73 VAL A C 1
ATOM 588 O O . VAL A 1 73 ? -13.054 -1.540 27.791 1.00 86.31 73 VAL A O 1
ATOM 591 N N . ILE A 1 74 ? -14.740 -0.569 28.925 1.00 86.38 74 ILE A N 1
ATOM 592 C CA . ILE A 1 74 ? -15.063 0.453 27.918 1.00 86.38 74 ILE A CA 1
ATOM 593 C C . ILE A 1 74 ? -13.851 1.356 27.669 1.00 86.38 74 ILE A C 1
ATOM 595 O O . ILE A 1 74 ? -13.486 1.583 26.516 1.00 86.38 74 ILE A O 1
ATOM 599 N N . ASP A 1 75 ? -13.183 1.822 28.724 1.00 88.75 75 ASP A N 1
ATOM 600 C CA . ASP A 1 75 ? -12.016 2.697 28.608 1.00 88.75 75 ASP A CA 1
ATOM 601 C C . ASP A 1 75 ? -10.837 1.971 27.933 1.00 88.75 75 ASP A C 1
ATOM 603 O O . ASP A 1 75 ? -10.180 2.529 27.047 1.00 88.75 75 ASP A O 1
ATOM 607 N N . ALA A 1 76 ? -10.599 0.701 28.282 1.00 89.56 76 ALA A N 1
ATOM 608 C CA . ALA A 1 76 ? -9.574 -0.124 27.645 1.00 89.56 76 ALA A CA 1
ATOM 609 C C . ALA A 1 76 ? -9.864 -0.369 26.152 1.00 89.56 76 ALA A C 1
ATOM 611 O O . ALA A 1 76 ? -8.970 -0.213 25.317 1.00 89.56 76 ALA A O 1
ATOM 612 N N . GLN A 1 77 ? -11.110 -0.705 25.804 1.00 90.00 77 GLN A N 1
ATOM 613 C CA . GLN A 1 77 ? -11.539 -0.905 24.417 1.00 90.00 77 GLN A CA 1
ATOM 614 C C . GLN A 1 77 ? -11.472 0.400 23.610 1.00 90.00 77 GLN A C 1
ATOM 616 O O . GLN A 1 77 ? -11.005 0.391 22.474 1.00 90.00 77 GLN A O 1
ATOM 621 N N . SER A 1 78 ? -11.856 1.534 24.203 1.00 91.62 78 SER A N 1
ATOM 622 C CA . SER A 1 78 ? -11.738 2.863 23.589 1.00 91.62 78 SER A CA 1
ATOM 623 C C . SER A 1 78 ? -10.286 3.188 23.228 1.00 91.62 78 SER A C 1
ATOM 625 O O . SER A 1 78 ? -9.992 3.583 22.097 1.00 91.62 78 SER A O 1
ATOM 627 N N . LYS A 1 79 ? -9.349 2.922 24.148 1.00 93.56 79 LYS A N 1
ATOM 628 C CA . LYS A 1 79 ? -7.918 3.106 23.890 1.00 93.56 79 LYS A CA 1
ATOM 629 C C . LYS A 1 79 ? -7.414 2.204 22.760 1.00 93.56 79 LYS A C 1
ATOM 631 O O . LYS A 1 79 ? -6.748 2.682 21.850 1.00 93.56 79 LYS A O 1
ATOM 636 N N . GLN A 1 80 ? -7.786 0.925 22.766 1.00 92.00 80 GLN A N 1
ATOM 637 C CA . GLN A 1 80 ? -7.419 -0.003 21.692 1.00 92.00 80 GLN A CA 1
ATOM 638 C C . GLN A 1 80 ? -7.994 0.419 20.324 1.00 92.00 80 GLN A C 1
ATOM 640 O O . GLN A 1 80 ? -7.326 0.254 19.304 1.00 92.00 80 GLN A O 1
ATOM 645 N N . ILE A 1 81 ? -9.206 0.991 20.282 1.00 92.69 81 ILE A N 1
ATOM 646 C CA . ILE A 1 81 ? -9.799 1.565 19.061 1.00 92.69 81 ILE A CA 1
ATOM 647 C C . ILE A 1 81 ? -8.965 2.748 18.567 1.00 92.69 81 ILE A C 1
ATOM 649 O O . ILE A 1 81 ? -8.754 2.876 17.358 1.00 92.69 81 ILE A O 1
ATOM 653 N N . GLN A 1 82 ? -8.504 3.611 19.474 1.00 93.81 82 GLN A N 1
ATOM 654 C CA . GLN A 1 82 ? -7.665 4.755 19.131 1.00 93.81 82 GLN A CA 1
ATOM 655 C C . GLN A 1 82 ? -6.327 4.297 18.536 1.00 93.81 82 GLN A C 1
ATOM 657 O O . GLN A 1 82 ? -5.991 4.723 17.430 1.00 93.81 82 GLN A O 1
ATOM 662 N N . ASP A 1 83 ? -5.639 3.365 19.200 1.00 93.50 83 ASP A N 1
ATOM 663 C CA . ASP A 1 83 ? -4.359 2.810 18.742 1.00 93.50 83 ASP A CA 1
ATOM 664 C C . ASP A 1 83 ? -4.499 2.147 17.354 1.00 93.50 83 ASP A C 1
ATOM 666 O O . ASP A 1 83 ? -3.725 2.421 16.436 1.00 93.50 83 ASP A O 1
ATOM 670 N N . LEU A 1 84 ? -5.546 1.335 17.146 1.00 90.31 84 LEU A N 1
ATOM 671 C CA . LEU A 1 84 ? -5.822 0.700 15.848 1.00 90.31 84 LEU A CA 1
ATOM 672 C C . LEU A 1 84 ? -6.221 1.704 14.757 1.00 90.31 84 LEU A C 1
ATOM 674 O O . LEU A 1 84 ? -5.983 1.460 13.574 1.00 90.31 84 LEU A O 1
ATOM 678 N N . THR A 1 85 ? -6.842 2.826 15.122 1.00 91.56 85 THR A N 1
ATOM 679 C CA . THR A 1 85 ? -7.182 3.889 14.163 1.00 91.56 85 THR A CA 1
ATOM 680 C C . THR A 1 85 ? -5.921 4.608 13.678 1.00 91.56 85 THR A C 1
ATOM 682 O O . THR A 1 85 ? -5.813 4.934 12.491 1.00 91.56 85 THR A O 1
ATOM 685 N N . GLU A 1 86 ? -4.944 4.815 14.562 1.00 94.12 86 GLU A N 1
ATOM 686 C CA . GLU A 1 86 ? -3.628 5.344 14.194 1.00 94.12 86 GLU A CA 1
ATOM 687 C C . GLU A 1 86 ? -2.858 4.347 13.312 1.00 94.12 86 GLU A C 1
ATOM 689 O O . GLU A 1 86 ? -2.368 4.720 12.244 1.00 94.12 86 GLU A O 1
ATOM 694 N N . GLU A 1 87 ? -2.851 3.059 13.675 1.00 92.31 87 GLU A N 1
ATOM 695 C CA . GLU A 1 87 ? -2.245 1.989 12.868 1.00 92.31 87 GLU A CA 1
ATOM 696 C C . GLU A 1 87 ? -2.860 1.922 11.457 1.00 92.31 87 GLU A C 1
ATOM 698 O O . GLU A 1 87 ? -2.139 1.841 10.459 1.00 92.31 87 GLU A O 1
ATOM 703 N N . LEU A 1 88 ? -4.189 2.047 11.345 1.00 90.31 88 LEU A N 1
ATOM 704 C CA . LEU A 1 88 ? -4.895 2.072 10.060 1.00 90.31 88 LEU A CA 1
ATOM 705 C C . LEU A 1 88 ? -4.518 3.296 9.215 1.00 90.31 88 LEU A C 1
ATOM 707 O O . LEU A 1 88 ? -4.388 3.188 7.994 1.00 90.31 88 LEU A O 1
ATOM 711 N N . THR A 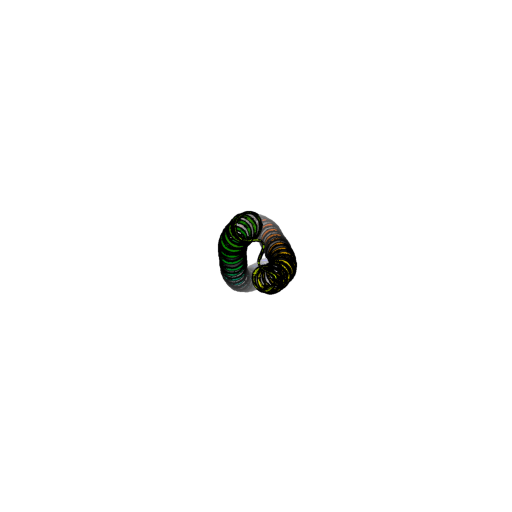1 89 ? -4.339 4.451 9.856 1.00 92.62 89 THR A N 1
ATOM 712 C CA . THR A 1 89 ? -3.918 5.691 9.187 1.00 92.62 89 THR A CA 1
ATOM 713 C C . THR A 1 89 ? -2.510 5.539 8.612 1.00 92.62 89 THR A C 1
ATOM 715 O O . THR A 1 89 ? -2.275 5.876 7.450 1.00 92.62 89 THR A O 1
ATOM 718 N N . ASN A 1 90 ? -1.597 4.943 9.378 1.00 92.50 90 ASN A N 1
ATOM 719 C CA . ASN A 1 90 ? -0.235 4.661 8.929 1.00 92.50 90 ASN A CA 1
ATOM 720 C C . ASN A 1 90 ? -0.213 3.648 7.773 1.00 92.50 90 ASN A C 1
ATOM 722 O O . ASN A 1 90 ? 0.452 3.879 6.764 1.00 92.50 90 ASN A O 1
ATOM 726 N N . ALA A 1 91 ? -1.003 2.573 7.857 1.00 88.19 91 ALA A N 1
ATOM 727 C CA . ALA A 1 91 ? -1.132 1.598 6.772 1.00 88.19 91 ALA A CA 1
ATOM 728 C C . ALA A 1 91 ? -1.724 2.224 5.491 1.00 88.19 91 ALA A C 1
ATOM 730 O O . ALA A 1 91 ? -1.305 1.909 4.377 1.00 88.19 91 ALA A O 1
ATOM 731 N N . GLN A 1 92 ? -2.682 3.148 5.622 1.00 90.38 92 GLN A N 1
ATOM 732 C CA . GLN A 1 92 ? -3.230 3.908 4.494 1.00 90.38 92 GLN A CA 1
ATOM 733 C C . GLN A 1 92 ? -2.161 4.795 3.831 1.00 90.38 92 GLN A C 1
ATOM 735 O O . GLN A 1 92 ? -2.126 4.879 2.598 1.00 90.38 92 GLN A O 1
ATOM 740 N N . ALA A 1 93 ? -1.300 5.436 4.626 1.00 92.50 93 ALA A N 1
ATOM 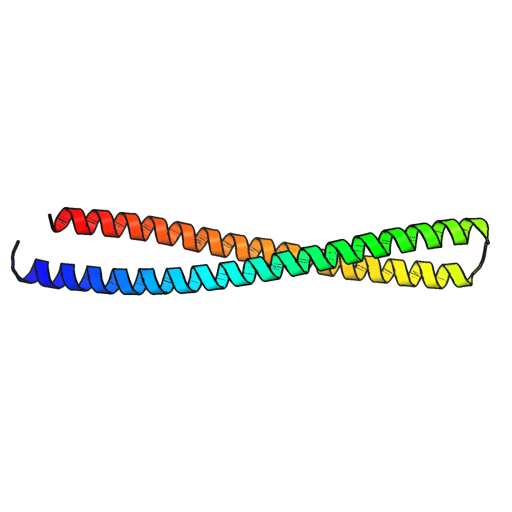741 C CA . ALA A 1 93 ? -0.194 6.242 4.120 1.00 92.50 93 ALA A CA 1
ATOM 742 C C . ALA A 1 93 ? 0.809 5.379 3.339 1.00 92.50 93 ALA A C 1
ATOM 744 O O . ALA A 1 93 ? 1.114 5.711 2.196 1.00 92.50 93 ALA A O 1
ATOM 745 N N . GLN A 1 94 ? 1.208 4.224 3.886 1.00 90.56 94 GLN A N 1
ATOM 746 C CA . GLN A 1 94 ? 2.096 3.269 3.206 1.00 90.56 94 GLN A CA 1
ATOM 747 C C . GLN A 1 94 ? 1.524 2.797 1.866 1.00 90.56 94 GLN A C 1
ATOM 749 O O . GLN A 1 94 ? 2.210 2.840 0.852 1.00 90.56 94 GLN A O 1
ATOM 754 N N . VAL A 1 95 ? 0.241 2.415 1.824 1.00 91.12 95 VAL A N 1
ATOM 755 C CA . VAL A 1 95 ? -0.422 2.041 0.562 1.00 91.12 95 VAL A CA 1
ATOM 756 C C . VAL A 1 95 ? -0.355 3.182 -0.457 1.00 91.12 95 VAL A C 1
ATOM 758 O O . VAL A 1 95 ? -0.111 2.933 -1.633 1.00 91.12 95 VAL A O 1
ATOM 761 N N . THR A 1 96 ? -0.572 4.425 -0.021 1.00 91.50 96 THR A N 1
ATOM 762 C CA . THR A 1 96 ? -0.554 5.601 -0.905 1.00 91.50 96 THR A CA 1
ATOM 763 C C . THR A 1 96 ? 0.845 5.861 -1.466 1.00 91.50 96 THR A C 1
ATOM 765 O O . THR A 1 96 ? 0.982 6.089 -2.665 1.00 91.50 96 THR A O 1
ATOM 768 N N . GLU A 1 97 ? 1.875 5.775 -0.625 1.00 92.12 97 GLU A N 1
ATOM 769 C CA . GLU A 1 97 ? 3.279 5.915 -1.023 1.00 92.12 97 GLU A CA 1
ATOM 770 C C . GLU A 1 97 ? 3.681 4.841 -2.042 1.00 92.12 97 GLU A C 1
ATOM 772 O O . GLU A 1 97 ? 4.116 5.175 -3.143 1.00 92.12 97 GLU A O 1
ATOM 777 N N . THR A 1 98 ? 3.426 3.562 -1.743 1.00 87.19 98 THR A N 1
ATOM 778 C CA . THR A 1 98 ? 3.765 2.451 -2.649 1.00 87.19 98 THR A CA 1
ATOM 779 C C . THR A 1 98 ? 3.010 2.535 -3.983 1.00 87.19 98 THR A C 1
ATOM 781 O O . THR A 1 98 ? 3.556 2.191 -5.032 1.00 87.19 98 THR A O 1
ATOM 784 N N . TYR A 1 99 ? 1.762 3.023 -3.987 1.00 88.12 99 TYR A N 1
ATOM 785 C CA . TYR A 1 99 ? 1.044 3.302 -5.238 1.00 88.12 99 TYR A CA 1
ATOM 786 C C . TYR A 1 99 ? 1.726 4.397 -6.068 1.00 88.12 99 TYR A C 1
ATOM 788 O O . TYR A 1 99 ? 1.817 4.255 -7.288 1.00 88.12 99 TYR A O 1
ATOM 796 N N . GLY A 1 100 ? 2.215 5.463 -5.429 1.00 89.56 100 GLY A N 1
ATOM 797 C CA . GLY A 1 100 ? 2.950 6.530 -6.111 1.00 89.56 100 GLY A CA 1
ATOM 798 C C . GLY A 1 100 ? 4.252 6.034 -6.746 1.00 89.56 100 GLY A C 1
ATOM 799 O O . GLY A 1 100 ? 4.560 6.383 -7.885 1.00 89.56 100 GLY A O 1
ATOM 800 N N . GLU A 1 101 ? 4.988 5.160 -6.056 1.00 89.25 101 GLU A N 1
ATOM 801 C CA . GLU A 1 101 ? 6.193 4.531 -6.611 1.00 89.25 101 GLU A CA 1
ATOM 802 C C . GLU A 1 101 ? 5.878 3.666 -7.844 1.00 89.25 101 GLU A C 1
ATOM 804 O O . GLU A 1 101 ? 6.590 3.724 -8.852 1.00 89.25 101 GLU A O 1
ATOM 809 N N . LEU A 1 102 ? 4.775 2.909 -7.801 1.00 89.00 102 LEU A N 1
ATOM 810 C CA . LEU A 1 102 ? 4.318 2.088 -8.924 1.00 89.00 102 LEU A CA 1
ATOM 811 C C . LEU A 1 102 ? 3.958 2.940 -10.154 1.00 89.00 102 LEU A C 1
ATOM 813 O O . LEU A 1 102 ? 4.304 2.579 -11.282 1.00 89.00 102 LEU A O 1
ATOM 817 N N . GLU A 1 103 ? 3.290 4.077 -9.951 1.00 88.06 103 GLU A N 1
ATOM 818 C CA . GLU A 1 103 ? 2.973 5.027 -11.024 1.00 88.06 103 GLU A CA 1
ATOM 819 C C . GLU A 1 103 ? 4.248 5.642 -11.628 1.00 88.06 103 GLU A C 1
ATOM 821 O O . GLU A 1 103 ? 4.376 5.741 -12.851 1.00 88.06 103 GLU A O 1
ATOM 826 N N . GLY A 1 104 ? 5.239 5.967 -10.791 1.00 88.38 104 GLY A N 1
ATOM 827 C CA . GLY A 1 104 ? 6.558 6.415 -11.241 1.00 88.38 104 GLY A CA 1
ATOM 828 C C . GLY A 1 104 ? 7.245 5.397 -12.156 1.00 88.38 104 GLY A C 1
ATOM 829 O O . GLY A 1 104 ? 7.707 5.751 -13.244 1.00 88.38 104 GLY A O 1
ATOM 830 N N . ILE A 1 105 ? 7.249 4.118 -11.766 1.00 86.56 105 ILE A N 1
ATOM 831 C CA . ILE A 1 105 ? 7.784 3.025 -12.592 1.00 86.56 105 ILE A CA 1
ATOM 832 C C . ILE A 1 105 ? 7.035 2.902 -13.921 1.00 86.56 105 ILE A C 1
ATOM 834 O O . ILE A 1 105 ? 7.656 2.721 -14.971 1.00 86.56 105 ILE A O 1
ATOM 838 N N . PHE A 1 106 ? 5.706 2.998 -13.896 1.00 85.38 106 PHE A N 1
ATOM 839 C CA . PHE A 1 106 ? 4.894 2.930 -15.106 1.00 85.38 106 PHE A CA 1
ATOM 840 C C . PHE A 1 106 ? 5.263 4.037 -16.104 1.00 85.38 106 PHE A C 1
ATOM 842 O O . PHE A 1 106 ? 5.438 3.757 -17.292 1.00 85.38 106 PHE A O 1
ATOM 849 N N . ASN A 1 107 ? 5.464 5.265 -15.623 1.00 87.81 107 ASN A N 1
ATOM 850 C CA . ASN A 1 107 ? 5.868 6.394 -16.462 1.00 87.81 107 ASN A CA 1
ATOM 851 C C . ASN A 1 107 ? 7.249 6.171 -17.099 1.00 87.81 107 ASN A C 1
ATOM 853 O O . ASN A 1 107 ? 7.401 6.332 -18.311 1.00 87.81 107 ASN A O 1
ATOM 857 N N . VAL A 1 108 ? 8.234 5.713 -16.318 1.00 87.06 108 VAL A N 1
ATOM 858 C CA . VAL A 1 108 ? 9.575 5.382 -16.836 1.00 87.06 108 VAL A CA 1
ATOM 859 C C . VAL A 1 108 ? 9.505 4.278 -17.898 1.00 87.06 108 VAL A C 1
ATOM 861 O O . VAL A 1 108 ? 10.176 4.366 -18.929 1.00 87.06 108 VAL A O 1
ATOM 864 N N . ASN A 1 109 ? 8.657 3.266 -17.698 1.00 84.88 109 ASN A N 1
ATOM 865 C CA . ASN A 1 109 ? 8.450 2.203 -18.682 1.00 84.88 109 ASN A CA 1
ATOM 866 C C . ASN A 1 109 ? 7.885 2.728 -20.006 1.00 84.88 109 ASN A C 1
ATOM 868 O O . ASN A 1 109 ? 8.368 2.331 -21.068 1.00 84.88 109 ASN A O 1
ATOM 872 N N . GLN A 1 110 ? 6.916 3.647 -19.970 1.00 85.50 110 GLN A N 1
ATOM 873 C CA . GLN A 1 110 ? 6.386 4.249 -21.196 1.00 85.50 110 GLN A CA 1
ATOM 874 C C . GLN A 1 110 ? 7.449 5.050 -21.954 1.00 85.50 110 GLN A C 1
ATOM 876 O O . GLN A 1 110 ? 7.541 4.947 -23.180 1.00 85.50 110 GLN A O 1
ATOM 881 N N . GLU A 1 111 ? 8.280 5.820 -21.247 1.00 87.31 111 GLU A N 1
ATOM 882 C CA . GLU A 1 111 ? 9.375 6.569 -21.872 1.00 87.31 111 GLU A CA 1
ATOM 883 C C . GLU A 1 111 ? 10.399 5.646 -22.543 1.00 87.31 111 GLU A C 1
ATOM 885 O O . GLU A 1 111 ? 10.865 5.924 -23.653 1.00 87.31 111 GLU A O 1
ATOM 890 N N . LEU A 1 112 ? 10.754 4.537 -21.891 1.00 84.94 112 LEU A N 1
ATOM 891 C CA . LEU A 1 112 ? 11.675 3.550 -22.452 1.00 84.94 112 LEU A CA 1
ATOM 892 C C . LEU A 1 112 ? 11.091 2.852 -23.675 1.00 84.94 112 LEU A C 1
ATOM 894 O O . LEU A 1 112 ? 11.794 2.695 -24.674 1.00 84.94 112 LEU A O 1
ATOM 898 N N . GLU A 1 113 ? 9.809 2.493 -23.643 1.00 84.19 113 GLU A N 1
ATOM 899 C CA . GLU A 1 113 ? 9.135 1.886 -24.790 1.00 84.19 113 GLU A CA 1
ATOM 900 C C . GLU A 1 113 ? 9.129 2.835 -26.002 1.00 84.19 113 GLU A C 1
ATOM 902 O O . GLU A 1 113 ? 9.398 2.418 -27.132 1.00 84.19 113 GLU A O 1
ATOM 907 N N . GLN A 1 114 ? 8.895 4.133 -25.779 1.00 85.75 114 GLN A N 1
ATOM 908 C CA . GLN A 1 114 ? 8.982 5.152 -26.829 1.00 85.75 114 GLN A CA 1
ATOM 909 C C . GLN A 1 114 ? 10.406 5.289 -27.385 1.00 85.75 114 GLN A C 1
ATOM 911 O O . GLN A 1 114 ? 10.590 5.311 -28.605 1.00 85.75 114 GLN A O 1
ATOM 916 N N . LYS A 1 115 ? 11.424 5.342 -26.513 1.00 83.31 115 LYS A N 1
ATOM 917 C CA . LYS A 1 115 ? 12.837 5.398 -26.929 1.00 83.31 115 LYS A CA 1
ATOM 918 C C . LYS A 1 115 ? 13.234 4.166 -27.740 1.00 83.31 115 LYS A C 1
ATOM 920 O O . LYS A 1 115 ? 13.892 4.313 -28.770 1.00 83.31 115 LYS A O 1
ATOM 925 N N . ASN A 1 116 ? 12.795 2.977 -27.329 1.00 81.19 116 ASN A N 1
ATOM 926 C CA . ASN A 1 116 ? 13.083 1.745 -28.051 1.00 81.19 116 ASN A CA 1
ATOM 927 C C . ASN A 1 116 ? 12.426 1.740 -29.444 1.00 81.19 116 ASN A C 1
ATOM 929 O O . ASN A 1 116 ? 13.104 1.482 -30.436 1.00 81.19 116 ASN A O 1
ATOM 933 N N . LYS A 1 117 ? 11.152 2.150 -29.558 1.00 81.75 117 LYS A N 1
ATOM 934 C CA . LYS A 1 117 ? 10.467 2.303 -30.859 1.00 81.75 117 LYS A CA 1
ATOM 935 C C . LYS A 1 117 ? 11.212 3.257 -31.805 1.00 81.75 117 LYS A C 1
ATOM 937 O O . LYS A 1 117 ? 11.348 2.960 -32.992 1.00 81.75 117 LYS A O 1
ATOM 942 N N . LEU A 1 118 ? 11.723 4.379 -31.287 1.00 81.94 118 LEU A N 1
ATOM 943 C CA . LEU A 1 118 ? 12.513 5.349 -32.061 1.00 81.94 118 LEU A CA 1
ATOM 944 C C . LEU A 1 118 ? 13.878 4.800 -32.508 1.00 81.94 118 LEU A C 1
ATOM 946 O O . LEU A 1 118 ? 14.377 5.175 -33.570 1.00 81.94 118 LEU A O 1
ATOM 950 N N . LEU A 1 119 ? 14.508 3.940 -31.708 1.00 78.06 119 LEU A N 1
ATOM 951 C CA . LEU A 1 119 ? 15.758 3.276 -32.083 1.00 78.06 119 LEU A CA 1
ATOM 952 C C . LEU A 1 119 ? 15.518 2.205 -33.145 1.00 78.06 119 LEU A C 1
ATOM 954 O O . LEU A 1 119 ? 16.213 2.188 -34.159 1.00 78.06 119 LEU A O 1
ATOM 958 N N . GLU A 1 120 ? 14.498 1.368 -32.969 1.00 76.75 120 GLU A N 1
ATOM 959 C CA . GLU A 1 120 ? 14.111 0.349 -33.948 1.00 76.75 120 GLU A CA 1
ATOM 960 C C . GLU A 1 120 ? 13.785 0.961 -35.317 1.00 76.75 120 GLU A C 1
ATOM 962 O O . GLU A 1 120 ? 14.174 0.408 -36.349 1.00 76.75 120 GLU A O 1
ATOM 967 N N . SER A 1 121 ? 13.145 2.137 -35.350 1.00 80.00 121 SER A N 1
ATOM 968 C CA . SER A 1 121 ? 12.859 2.848 -36.602 1.00 80.00 121 SER A CA 1
ATOM 969 C C . SER A 1 121 ? 14.097 3.431 -37.289 1.00 80.00 121 SER A C 1
ATOM 971 O O . SER A 1 121 ? 14.025 3.753 -38.466 1.00 80.00 121 SER A O 1
ATOM 973 N N . ARG A 1 122 ? 15.215 3.620 -36.573 1.00 72.12 122 ARG A N 1
ATOM 974 C CA . ARG A 1 122 ? 16.491 4.102 -37.143 1.00 72.12 122 ARG A CA 1
ATOM 975 C C . ARG A 1 122 ? 17.375 2.969 -37.672 1.00 72.12 122 ARG A C 1
ATOM 977 O O . ARG A 1 122 ? 18.341 3.240 -38.383 1.00 72.12 122 ARG A O 1
ATOM 984 N N . ILE A 1 123 ? 17.085 1.730 -37.271 1.00 66.88 123 ILE A N 1
ATOM 985 C CA . ILE A 1 123 ? 17.787 0.518 -37.716 1.00 66.88 123 ILE A CA 1
ATOM 986 C C . ILE A 1 123 ? 17.174 -0.034 -39.010 1.00 66.88 123 ILE A C 1
ATOM 988 O O . ILE A 1 123 ? 17.916 -0.563 -39.839 1.00 66.88 123 ILE A O 1
ATOM 992 N N . LYS A 1 124 ? 15.844 0.053 -39.148 1.00 56.91 124 LYS A N 1
ATOM 993 C CA . LYS A 1 124 ? 15.099 -0.318 -40.363 1.00 56.91 124 LYS A CA 1
ATOM 994 C C . LYS A 1 124 ? 15.325 0.686 -41.490 1.00 56.91 124 LYS A C 1
ATOM 996 O O . LYS A 1 124 ? 15.379 0.217 -42.647 1.00 56.91 124 LYS A O 1
#

Radius of gyration: 27.27 Å; chains: 1; bounding box: 59×14×80 Å

Secondary structure (DSSP, 8-state):
--HHHHHHHHHHHHHHHHHHHHHHHHHHHHHHHHHHHHHHHHHHHHHHHHHHHHHHHHHHHHHHH--HHHHHHHHHHHHHHHHHHHHHHHHHHHHHHHHHHHHHHHHHHHHHHHHHHHHHHHH-

Foldseek 3Di:
DPPVVVVVLVVVVVVLVVVVVVLVVVLVVLVVQLVVLVVQLVVLVVVLVVLVVVLVVLVVVCVVPVDPVSVVVNVVSVVVNVVSVVVNVVSVVSNVVSVVVNVVSVVVVVVSVVVVVVSVVVVD

pLDDT: mean 85.24, std 8.58, range [51.47, 94.12]